Protein AF-A0A291GQ54-F1 (afdb_monomer)

Foldseek 3Di:
DDDPPCQPKDKDWDADPVRWIWIWIATPQAIWIWTDDPRDIDIDDRDHPVVVVVVVVVVVVVVPPPPDDDDDD

Solvent-accessible surface area (backbone atoms only — not comparable to full-atom values): 4606 Å² total; per-residue (Å²): 135,83,74,79,79,77,78,68,65,46,75,48,82,46,66,48,98,90,68,34,52,31,36,41,39,34,44,94,89,27,30,35,42,34,38,42,57,100,86,46,78,48,75,50,70,71,34,54,63,70,58,54,53,50,53,57,50,49,52,57,55,64,72,65,69,82,82,80,88,72,88,84,124

Radius of gyration: 18.35 Å; Cα contacts (8 Å, |Δi|>4): 84; chains: 1; bounding box: 46×41×50 Å

Nearest PDB structures (foldseek):
  8vl4-assembly1_A  TM=5.976E-01  e=7.669E-01  synthetic construct
  8y8y-assembly1_A  TM=4.961E-01  e=1.022E+00  Homo sapiens
  7ns8-assembly1_A-2  TM=5.877E-01  e=4.561E+00  Sulfolobus acidocaldarius DSM 639
  5v8w-assembly1_A  TM=4.109E-01  e=8.586E+00  Homo sapiens

Organism: NCBI:txid2017484

Secondary structure (DSSP, 8-state):
-PPP-----EEEEEE-TTS-EEEEEE-SS-EEEEEEETTEEEEEEEEPHHHHHHHHHHHHHHHH---------

Sequence (73 aa):
MSRPENELVTATELTDPDGDALTITSDRAGTWITGSSGGDEVTVGPFPMGVLRAALTQQRLSSGSSRRGGPGR

pLDDT: mean 80.49, std 15.65, range [44.56, 94.94]

Mean predicted aligned error: 10.65 Å

Structure (mmCIF, N/CA/C/O backbone):
data_AF-A0A291GQ54-F1
#
_entry.id   AF-A0A291GQ54-F1
#
loop_
_atom_site.group_PDB
_atom_site.id
_atom_site.type_symbol
_atom_site.label_atom_id
_atom_site.label_alt_id
_atom_site.label_comp_id
_atom_site.label_asym_id
_atom_site.label_entity_id
_atom_site.label_seq_id
_atom_site.pdbx_PDB_ins_code
_atom_site.Cartn_x
_atom_site.Cartn_y
_atom_site.Cartn_z
_atom_site.occupancy
_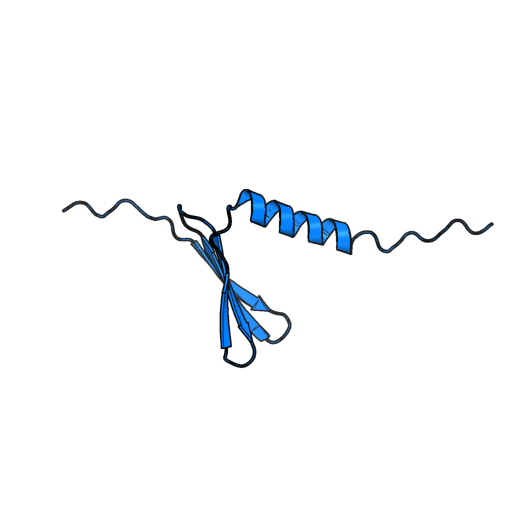atom_site.B_iso_or_equiv
_atom_site.auth_seq_id
_atom_site.auth_comp_id
_atom_site.auth_asym_id
_atom_site.auth_atom_id
_atom_site.pdbx_PDB_model_num
ATOM 1 N N . MET A 1 1 ? -21.095 22.944 -14.022 1.00 44.56 1 MET A N 1
ATOM 2 C CA . MET A 1 1 ? -20.567 21.572 -14.172 1.00 44.56 1 MET A CA 1
ATOM 3 C C . MET A 1 1 ? -19.658 21.307 -12.985 1.00 44.56 1 MET A C 1
ATOM 5 O O . MET A 1 1 ? -18.537 21.800 -12.962 1.00 44.56 1 MET A O 1
ATOM 9 N N . SER A 1 2 ? -20.193 20.667 -11.947 1.00 45.62 2 SER A N 1
ATOM 10 C CA . SER A 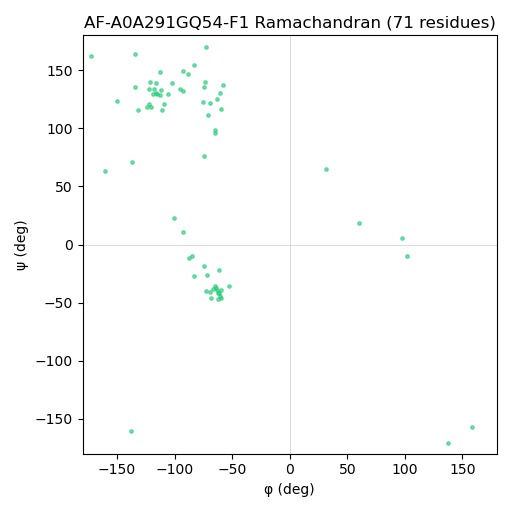1 2 ? -19.476 20.376 -10.704 1.00 45.62 2 SER A CA 1
ATOM 11 C C . SER A 1 2 ? -18.396 19.333 -10.980 1.00 45.62 2 SER A C 1
ATOM 13 O O . SER A 1 2 ? -18.705 18.255 -11.481 1.00 45.62 2 SER A O 1
ATOM 15 N N . ARG A 1 3 ? -17.131 19.654 -10.695 1.00 54.97 3 ARG A N 1
ATOM 16 C CA . ARG A 1 3 ? -16.079 18.635 -10.611 1.00 54.97 3 ARG A CA 1
ATOM 17 C C . ARG A 1 3 ? -16.459 17.713 -9.447 1.00 54.97 3 ARG A C 1
ATOM 19 O O . ARG A 1 3 ? -16.718 18.262 -8.374 1.00 54.97 3 ARG A O 1
ATOM 26 N N . PRO A 1 4 ? -16.561 16.383 -9.623 1.00 57.56 4 PRO A N 1
ATOM 27 C CA . PRO A 1 4 ? -16.793 15.509 -8.486 1.00 57.56 4 PRO A CA 1
ATOM 28 C C . PRO A 1 4 ? -15.652 15.713 -7.489 1.00 57.56 4 PRO A C 1
A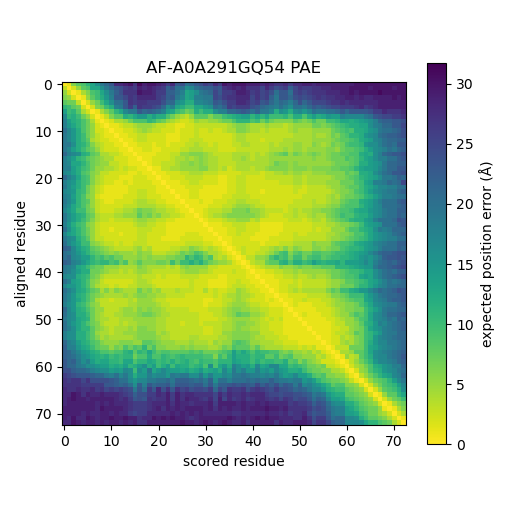TOM 30 O O . PRO A 1 4 ? -14.494 15.931 -7.848 1.00 57.56 4 PRO A O 1
ATOM 33 N N . GLU A 1 5 ? -16.043 15.781 -6.233 1.00 52.72 5 GLU A N 1
ATOM 34 C CA . GLU A 1 5 ? -15.260 16.258 -5.114 1.00 52.72 5 GLU A CA 1
ATOM 35 C C . GLU A 1 5 ? -14.067 15.338 -4.867 1.00 52.72 5 GLU A C 1
ATOM 37 O O . GLU A 1 5 ? -14.215 14.302 -4.235 1.00 52.72 5 GLU A O 1
ATOM 42 N N . ASN A 1 6 ? -12.895 15.732 -5.369 1.00 52.56 6 ASN A N 1
ATOM 43 C CA . ASN A 1 6 ? -11.576 15.448 -4.802 1.00 52.56 6 ASN A CA 1
ATOM 44 C C . ASN A 1 6 ? -11.483 14.105 -4.049 1.00 52.56 6 ASN A C 1
ATOM 46 O O . ASN A 1 6 ? -11.300 14.064 -2.826 1.00 52.56 6 ASN A O 1
ATOM 50 N N . GLU A 1 7 ? -11.651 13.011 -4.787 1.00 62.03 7 GLU A N 1
ATOM 51 C CA . GLU A 1 7 ? -11.316 11.674 -4.327 1.00 62.03 7 GLU A CA 1
ATOM 52 C C . GLU A 1 7 ? -9.797 11.680 -4.154 1.00 62.03 7 GLU A C 1
ATOM 54 O O . GLU A 1 7 ? -9.047 11.655 -5.128 1.00 62.03 7 GLU A O 1
ATOM 59 N N . LEU A 1 8 ? -9.340 11.921 -2.921 1.00 72.81 8 LEU A N 1
ATOM 60 C CA . LEU A 1 8 ? -7.924 12.091 -2.615 1.00 72.81 8 LEU A CA 1
ATOM 61 C C . LEU A 1 8 ? -7.260 10.712 -2.674 1.00 72.81 8 LEU A C 1
ATOM 63 O O . LEU A 1 8 ? -7.017 10.079 -1.649 1.00 72.81 8 LEU A O 1
ATOM 67 N N . VAL A 1 9 ? -7.041 10.230 -3.893 1.00 84.81 9 VAL A N 1
ATOM 68 C CA . VAL A 1 9 ? -6.286 9.016 -4.159 1.00 84.81 9 VAL A CA 1
ATOM 69 C C . VAL A 1 9 ? -4.816 9.357 -3.972 1.00 84.81 9 VAL A C 1
ATOM 71 O O . VAL A 1 9 ? -4.287 10.274 -4.599 1.00 84.81 9 VAL A O 1
ATOM 74 N N . THR A 1 10 ? -4.161 8.631 -3.078 1.00 91.19 10 THR A N 1
ATOM 75 C CA . THR A 1 10 ? -2.724 8.739 -2.835 1.00 91.19 10 THR A CA 1
ATOM 76 C C . THR A 1 10 ? -2.082 7.444 -3.294 1.00 91.19 10 THR A C 1
ATOM 78 O O . THR A 1 10 ? -2.528 6.375 -2.884 1.00 91.19 10 THR A O 1
ATOM 81 N N . ALA A 1 11 ? -1.047 7.530 -4.122 1.00 92.94 11 ALA A N 1
ATOM 82 C CA . ALA A 1 11 ? -0.276 6.376 -4.561 1.00 92.94 11 ALA A CA 1
ATOM 83 C C . ALA A 1 11 ? 1.192 6.571 -4.180 1.00 92.94 11 ALA A C 1
ATOM 85 O O . ALA A 1 11 ? 1.752 7.650 -4.383 1.00 92.94 11 ALA A O 1
ATOM 86 N N . THR A 1 12 ? 1.792 5.527 -3.621 1.00 94.06 12 THR A N 1
ATOM 87 C CA . THR A 1 12 ? 3.220 5.465 -3.321 1.00 94.06 12 THR A CA 1
ATOM 88 C C . THR A 1 12 ? 3.808 4.287 -4.072 1.00 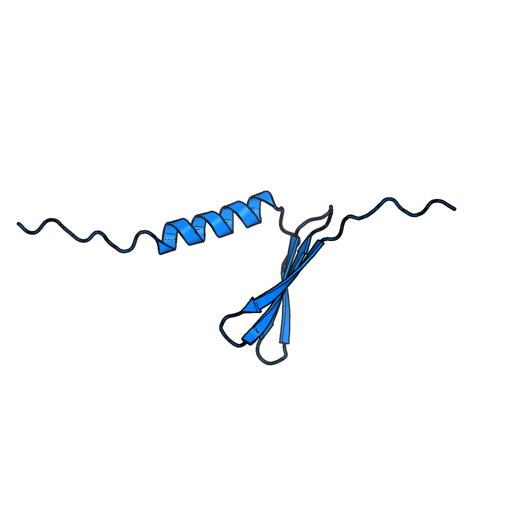94.06 12 THR A C 1
ATOM 90 O O . THR A 1 12 ? 3.429 3.145 -3.815 1.00 94.06 12 THR A O 1
ATOM 93 N N . GLU A 1 13 ? 4.738 4.573 -4.973 1.00 94.50 13 GLU A N 1
ATOM 94 C CA . GLU A 1 13 ? 5.493 3.568 -5.714 1.00 94.50 13 GLU A CA 1
ATOM 95 C C . GLU A 1 13 ? 6.795 3.261 -4.973 1.00 94.50 13 GLU A C 1
ATOM 97 O O . GLU A 1 13 ? 7.511 4.159 -4.523 1.00 94.50 13 GLU A O 1
ATOM 102 N N . LEU A 1 14 ? 7.071 1.976 -4.810 1.00 93.38 14 LEU A N 1
ATOM 103 C CA . LEU A 1 14 ? 8.217 1.419 -4.115 1.00 93.38 14 LEU A CA 1
ATOM 104 C C . LEU A 1 14 ? 8.809 0.296 -4.967 1.00 93.38 14 LEU A C 1
ATOM 106 O O . LEU A 1 14 ? 8.171 -0.241 -5.872 1.00 93.38 14 LEU A O 1
ATOM 110 N N . THR A 1 15 ? 10.036 -0.074 -4.634 1.00 92.69 15 THR A N 1
ATOM 111 C CA . THR A 1 15 ? 10.692 -1.263 -5.171 1.00 92.69 15 THR A CA 1
ATOM 112 C C . THR A 1 15 ? 10.991 -2.172 -3.996 1.00 92.69 15 THR A C 1
ATOM 114 O O . THR A 1 15 ? 11.508 -1.706 -2.972 1.00 92.69 15 THR A O 1
ATOM 117 N N . ASP A 1 16 ? 10.612 -3.438 -4.102 1.00 88.12 16 ASP A N 1
ATOM 118 C CA . ASP A 1 16 ? 10.974 -4.419 -3.092 1.00 88.12 16 ASP A CA 1
ATOM 119 C C . ASP A 1 16 ? 12.477 -4.780 -3.178 1.00 88.12 16 ASP A C 1
ATOM 121 O O . ASP A 1 16 ? 13.179 -4.345 -4.097 1.00 88.12 16 ASP A O 1
ATOM 125 N N . PRO A 1 17 ? 13.034 -5.509 -2.193 1.00 89.06 17 PRO A N 1
ATOM 126 C CA . PRO A 1 17 ? 14.452 -5.868 -2.196 1.00 89.06 17 PRO A CA 1
ATOM 127 C C . PRO A 1 17 ? 14.898 -6.738 -3.378 1.00 89.06 17 PRO A C 1
ATOM 129 O O . PRO A 1 17 ? 16.093 -6.756 -3.677 1.00 89.06 17 PRO A O 1
ATOM 132 N N . ASP A 1 18 ? 13.972 -7.452 -4.016 1.00 88.88 18 ASP A N 1
ATOM 133 C CA . ASP A 1 18 ? 14.236 -8.329 -5.157 1.00 88.88 18 ASP A CA 1
ATOM 134 C C . ASP A 1 18 ? 14.234 -7.549 -6.487 1.00 88.88 18 ASP A C 1
ATOM 136 O O . ASP A 1 18 ? 14.715 -8.043 -7.508 1.00 88.88 18 ASP A O 1
ATOM 140 N N . GLY A 1 19 ? 13.812 -6.280 -6.452 1.00 88.81 19 GLY A N 1
ATOM 141 C CA . GLY A 1 19 ? 13.795 -5.374 -7.597 1.00 88.81 19 GLY A CA 1
ATOM 142 C C . GLY A 1 19 ? 12.434 -5.284 -8.280 1.00 88.81 19 GLY A C 1
ATOM 143 O O . GLY A 1 19 ? 12.328 -4.613 -9.310 1.00 88.81 19 GLY A O 1
ATOM 144 N N . ASP A 1 20 ? 11.406 -5.917 -7.718 1.00 92.38 20 ASP A N 1
ATOM 145 C CA . ASP A 1 20 ? 10.057 -5.886 -8.258 1.00 92.38 20 ASP A CA 1
ATOM 146 C C . ASP A 1 20 ? 9.304 -4.618 -7.804 1.00 92.38 20 ASP A C 1
ATOM 148 O O . ASP A 1 20 ? 9.605 -3.986 -6.783 1.00 92.38 20 ASP A O 1
ATOM 152 N N . ALA A 1 21 ? 8.311 -4.204 -8.595 1.00 93.31 21 ALA A N 1
ATOM 153 C CA . ALA A 1 21 ? 7.481 -3.045 -8.295 1.00 93.31 21 ALA A CA 1
ATOM 154 C C . ALA A 1 21 ? 6.476 -3.345 -7.172 1.00 93.31 21 ALA A C 1
ATOM 156 O O . ALA A 1 21 ? 5.780 -4.361 -7.181 1.00 93.31 21 ALA A O 1
ATOM 157 N N . LEU A 1 22 ? 6.354 -2.411 -6.231 1.00 93.88 22 LEU A N 1
ATOM 158 C CA . LEU A 1 22 ? 5.385 -2.448 -5.144 1.00 93.88 22 LEU A CA 1
ATOM 159 C C . LEU A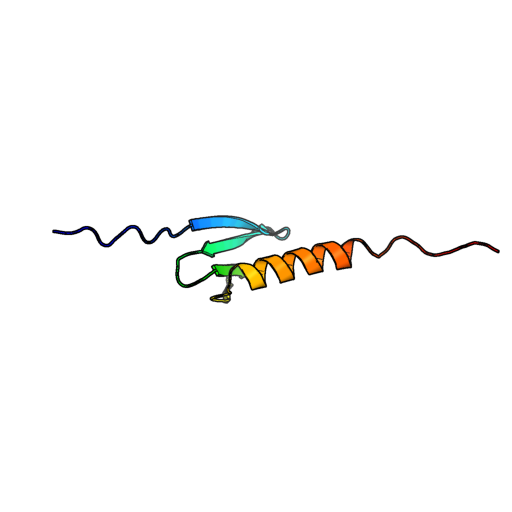 1 22 ? 4.670 -1.098 -5.051 1.00 93.88 22 LEU A C 1
ATOM 161 O O . LEU A 1 22 ? 5.271 -0.087 -4.704 1.00 93.88 22 LEU A O 1
ATOM 165 N N . THR A 1 23 ? 3.367 -1.078 -5.290 1.00 94.19 23 THR A N 1
ATOM 166 C CA . THR A 1 23 ? 2.551 0.138 -5.268 1.00 94.19 23 THR A CA 1
ATOM 167 C C . THR A 1 23 ? 1.529 0.070 -4.143 1.00 94.19 23 THR A C 1
ATOM 169 O O . THR A 1 23 ? 0.786 -0.900 -4.010 1.00 94.19 23 THR A O 1
ATOM 172 N N . ILE A 1 24 ? 1.463 1.119 -3.325 1.00 93.62 24 ILE A N 1
ATOM 173 C CA . ILE A 1 24 ? 0.456 1.268 -2.271 1.00 93.62 24 ILE A CA 1
ATOM 174 C C . ILE A 1 24 ? -0.490 2.394 -2.668 1.00 93.62 24 ILE A C 1
ATOM 176 O O . ILE A 1 24 ? -0.082 3.554 -2.715 1.00 93.62 24 ILE A O 1
ATOM 180 N N . THR A 1 25 ? -1.759 2.064 -2.891 1.00 94.19 25 THR A N 1
ATOM 181 C CA . THR A 1 25 ? -2.801 3.023 -3.287 1.00 94.19 25 THR A CA 1
ATOM 182 C C . THR A 1 25 ? -3.807 3.181 -2.160 1.00 94.19 25 THR A C 1
ATOM 184 O O . THR A 1 25 ? -4.242 2.192 -1.585 1.00 94.19 25 THR A O 1
ATOM 187 N N . SER A 1 26 ? -4.179 4.407 -1.803 1.00 92.94 26 SER A N 1
ATOM 188 C CA . SER A 1 26 ? -5.170 4.686 -0.757 1.00 92.94 26 SER A CA 1
ATOM 189 C C . SER A 1 26 ? -6.170 5.742 -1.195 1.00 92.94 26 SER A C 1
ATOM 191 O O . SER A 1 26 ? -5.771 6.783 -1.710 1.00 92.94 26 SER A O 1
ATOM 193 N N . ASP A 1 27 ? -7.447 5.504 -0.922 1.00 91.25 27 ASP A N 1
ATOM 194 C CA . ASP A 1 27 ? -8.551 6.436 -1.152 1.00 91.25 27 ASP A CA 1
ATOM 195 C C . ASP A 1 27 ? -9.535 6.439 0.042 1.00 91.25 27 ASP A C 1
ATOM 197 O O . ASP A 1 27 ? -9.185 6.053 1.163 1.00 91.25 27 ASP A O 1
ATOM 201 N N . ARG A 1 28 ? -10.773 6.913 -0.166 1.00 88.12 28 ARG A N 1
ATOM 202 C CA . ARG A 1 28 ? -11.818 6.906 0.875 1.00 88.12 28 ARG A CA 1
ATOM 203 C C . ARG A 1 28 ? -12.374 5.513 1.189 1.00 88.12 28 ARG A C 1
ATOM 205 O O . ARG A 1 28 ? -12.889 5.319 2.289 1.00 88.12 28 ARG A O 1
ATOM 212 N N . ALA A 1 29 ? -12.321 4.582 0.245 1.00 88.31 29 ALA A N 1
ATOM 213 C CA . ALA A 1 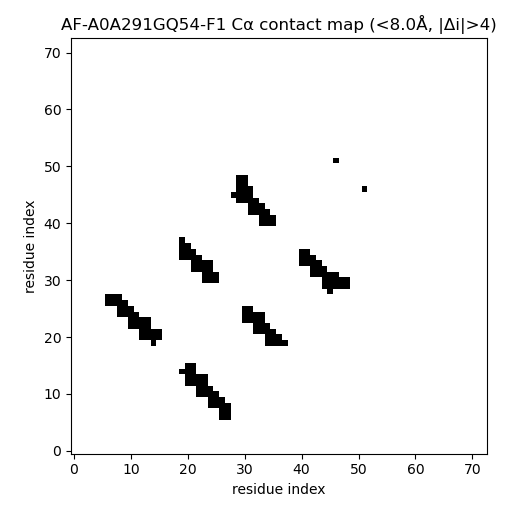29 ? -12.802 3.215 0.387 1.00 88.31 29 ALA A CA 1
ATOM 214 C C . ALA A 1 29 ? -11.764 2.299 1.059 1.00 88.31 29 ALA A C 1
ATOM 216 O O . ALA A 1 29 ? -12.151 1.358 1.756 1.00 88.31 29 ALA A O 1
ATOM 217 N N . GLY A 1 30 ? -10.467 2.594 0.941 1.00 91.88 30 GLY A N 1
ATOM 218 C CA . GLY A 1 30 ? -9.431 1.915 1.716 1.00 91.88 30 GLY A CA 1
ATOM 219 C C . GLY A 1 30 ? -8.041 1.996 1.104 1.00 91.88 30 GLY A C 1
ATOM 220 O O . GLY A 1 30 ? -7.728 2.908 0.346 1.00 91.88 30 GLY A O 1
ATOM 221 N N . THR A 1 31 ? -7.191 1.042 1.480 1.00 94.12 31 THR A N 1
ATOM 222 C CA . THR A 1 31 ? -5.828 0.905 0.958 1.00 94.12 31 THR A CA 1
ATOM 223 C C . THR A 1 31 ? -5.656 -0.422 0.232 1.00 94.12 31 THR A C 1
ATOM 225 O O . THR A 1 31 ? -6.015 -1.471 0.767 1.00 94.12 31 THR A O 1
ATOM 228 N N . TRP A 1 32 ? -5.049 -0.383 -0.947 1.00 94.94 32 TRP A N 1
ATOM 229 C CA . TRP A 1 32 ? -4.624 -1.538 -1.725 1.00 94.94 32 TRP A CA 1
ATOM 230 C C . TRP A 1 32 ? -3.108 -1.593 -1.785 1.00 94.94 32 TRP A C 1
ATOM 232 O O . TRP A 1 32 ? -2.429 -0.564 -1.774 1.00 94.94 32 TRP A O 1
ATOM 242 N N . ILE A 1 33 ? -2.594 -2.812 -1.860 1.00 93.44 33 ILE A N 1
ATOM 243 C CA . ILE A 1 33 ? -1.180 -3.082 -2.081 1.00 93.44 33 ILE A CA 1
ATOM 244 C C . ILE A 1 33 ? -1.097 -3.927 -3.340 1.00 93.44 33 ILE A C 1
ATOM 246 O O . ILE A 1 33 ? -1.686 -5.005 -3.396 1.00 93.44 33 ILE A O 1
ATOM 250 N N . THR A 1 34 ? -0.382 -3.421 -4.330 1.00 94.38 34 THR A N 1
ATOM 251 C CA . THR A 1 34 ? -0.081 -4.111 -5.575 1.00 94.38 34 THR A CA 1
ATOM 252 C C . THR A 1 34 ? 1.394 -4.463 -5.571 1.00 94.38 34 THR A C 1
ATOM 254 O O . THR A 1 34 ? 2.220 -3.568 -5.452 1.00 94.38 34 THR A O 1
ATOM 257 N N . GLY A 1 35 ? 1.730 -5.741 -5.681 1.00 93.81 35 GLY A N 1
ATOM 258 C CA . GLY A 1 35 ? 3.100 -6.199 -5.890 1.00 93.81 35 GLY A CA 1
ATOM 259 C C . GLY A 1 35 ? 3.210 -6.891 -7.236 1.00 93.81 35 GLY A C 1
ATOM 260 O O . GLY A 1 35 ? 2.313 -7.649 -7.605 1.00 93.81 35 GLY A O 1
ATOM 261 N N . SER A 1 36 ? 4.294 -6.648 -7.958 1.00 92.38 36 SER A N 1
ATOM 262 C CA . SER A 1 36 ? 4.689 -7.500 -9.075 1.00 92.38 36 SER A CA 1
ATOM 263 C C . SER A 1 36 ? 5.659 -8.575 -8.594 1.00 92.38 36 SER A C 1
ATOM 265 O O . SER A 1 36 ? 6.404 -8.326 -7.657 1.00 92.38 36 SER A O 1
ATOM 267 N N . SER A 1 37 ? 5.663 -9.752 -9.211 1.00 86.44 37 SER A N 1
ATOM 268 C CA . SER A 1 37 ? 6.749 -10.718 -9.041 1.00 86.44 37 SER A CA 1
ATOM 269 C C . SER A 1 37 ? 6.911 -11.562 -10.293 1.00 86.44 37 SER A C 1
ATOM 271 O O . SER A 1 37 ? 5.951 -12.166 -10.770 1.00 86.44 37 SER A O 1
ATOM 273 N N . GLY A 1 38 ? 8.114 -11.571 -10.874 1.00 79.75 38 GLY A N 1
ATOM 274 C CA . GLY A 1 38 ? 8.419 -12.396 -12.051 1.00 79.75 38 GLY A CA 1
ATOM 275 C C . GLY A 1 38 ? 7.566 -12.108 -13.299 1.00 79.75 38 GLY A C 1
ATOM 276 O O . GLY A 1 38 ? 7.513 -12.942 -14.200 1.00 79.75 38 GLY A O 1
ATOM 277 N N . GLY A 1 39 ? 6.912 -10.943 -13.364 1.00 82.50 39 GLY A N 1
ATOM 278 C CA . GLY A 1 39 ? 6.015 -10.538 -14.453 1.00 82.50 39 GLY A CA 1
ATOM 279 C C . GLY A 1 39 ? 4.519 -10.670 -14.147 1.00 82.50 39 GLY A C 1
ATOM 280 O O . GLY A 1 39 ? 3.714 -10.146 -14.915 1.00 82.50 39 GLY A O 1
ATOM 281 N N . ASP A 1 40 ? 4.146 -11.304 -13.033 1.00 88.81 40 ASP A N 1
ATOM 282 C CA . ASP A 1 40 ? 2.769 -11.326 -12.537 1.00 88.81 40 ASP A CA 1
ATOM 283 C C . ASP A 1 40 ? 2.505 -10.125 -11.624 1.00 88.81 40 ASP A C 1
ATOM 285 O O . ASP A 1 40 ? 3.396 -9.688 -10.899 1.00 88.81 40 ASP A O 1
ATOM 289 N N . GLU A 1 41 ? 1.277 -9.604 -11.629 1.00 92.25 41 GLU A N 1
ATOM 290 C CA . GLU A 1 41 ? 0.835 -8.515 -10.751 1.00 92.25 41 GLU A CA 1
ATOM 291 C C . GLU A 1 41 ? -0.266 -9.014 -9.810 1.00 92.25 41 GLU A C 1
ATOM 293 O O . GLU A 1 41 ? -1.252 -9.622 -10.235 1.00 92.25 41 GLU A O 1
ATOM 298 N N . VAL A 1 42 ? -0.105 -8.750 -8.515 1.00 93.06 42 VAL A N 1
ATOM 299 C CA . VAL A 1 42 ? -1.050 -9.143 -7.471 1.00 93.06 42 VAL A CA 1
ATOM 300 C C . VAL A 1 42 ? -1.479 -7.915 -6.687 1.00 93.06 42 VAL A C 1
ATOM 302 O O . VAL A 1 42 ? -0.671 -7.297 -5.997 1.00 93.06 42 VAL A O 1
ATOM 305 N N . THR A 1 43 ? -2.776 -7.611 -6.723 1.00 93.94 43 THR A N 1
ATOM 306 C CA . THR A 1 43 ? -3.394 -6.565 -5.900 1.00 93.94 43 THR A CA 1
ATOM 307 C C . THR A 1 43 ? -4.210 -7.177 -4.770 1.00 93.94 43 THR A C 1
ATOM 309 O O . THR A 1 43 ? -5.080 -8.019 -4.993 1.00 93.94 43 THR A O 1
ATOM 312 N N . VAL A 1 44 ? -3.976 -6.707 -3.548 1.00 92.88 44 VAL A N 1
ATOM 313 C CA . VAL A 1 44 ? -4.726 -7.102 -2.352 1.00 92.88 44 VAL A CA 1
ATOM 314 C C . VAL A 1 44 ? -5.373 -5.891 -1.682 1.00 92.88 44 VAL A C 1
ATOM 316 O O . VAL A 1 44 ? -4.766 -4.825 -1.581 1.00 92.88 44 VAL A O 1
ATOM 319 N N . GLY A 1 45 ? -6.610 -6.057 -1.209 1.00 93.12 45 GLY A N 1
ATOM 320 C CA . GLY A 1 45 ? -7.393 -5.013 -0.542 1.00 93.12 45 GLY A CA 1
ATOM 321 C C . GLY A 1 45 ? -8.865 -4.990 -0.985 1.00 93.12 45 GLY A C 1
ATOM 322 O O . GLY A 1 45 ? -9.299 -5.901 -1.693 1.00 93.12 45 GLY A O 1
ATOM 323 N N . PRO A 1 46 ? -9.638 -3.960 -0.585 1.00 93.94 46 PRO A N 1
ATOM 324 C CA . PRO A 1 46 ? -9.224 -2.831 0.255 1.00 93.94 46 PRO A CA 1
ATOM 325 C C . PRO A 1 46 ? -9.038 -3.210 1.726 1.00 93.94 46 PRO A C 1
ATOM 327 O O . PRO A 1 46 ? -9.852 -3.918 2.318 1.00 93.94 46 PRO A O 1
ATOM 330 N N . PHE A 1 47 ? -7.996 -2.664 2.348 1.00 93.06 47 PHE A N 1
ATOM 331 C CA . PHE A 1 47 ? -7.781 -2.737 3.788 1.00 93.06 47 PHE A CA 1
ATOM 332 C C . PHE A 1 47 ? -8.160 -1.420 4.466 1.00 93.06 47 PHE A C 1
ATOM 334 O O . PHE A 1 47 ? -7.782 -0.347 3.986 1.00 93.06 47 PHE A O 1
ATOM 341 N N . PRO A 1 48 ? -8.817 -1.467 5.637 1.00 92.75 48 PRO A N 1
ATOM 342 C CA . PRO A 1 48 ? -8.901 -0.299 6.497 1.00 92.75 48 PRO A CA 1
ATOM 343 C C . PRO A 1 48 ? -7.492 0.136 6.923 1.00 92.75 48 PRO A C 1
ATOM 345 O O . PRO A 1 48 ? -6.719 -0.672 7.444 1.00 92.75 48 PRO A O 1
ATOM 348 N N . MET A 1 49 ? -7.172 1.425 6.784 1.00 86.31 49 MET A N 1
ATOM 349 C CA . MET A 1 49 ? -5.848 1.979 7.119 1.00 86.31 49 MET A CA 1
ATOM 350 C C . MET A 1 49 ? -5.392 1.624 8.548 1.00 86.31 49 MET A C 1
ATOM 352 O O . MET A 1 49 ? -4.212 1.373 8.791 1.00 86.31 49 MET A O 1
ATOM 356 N N . GLY A 1 50 ? -6.324 1.569 9.507 1.00 88.31 50 GLY A N 1
ATOM 357 C CA . GLY A 1 50 ? -6.031 1.167 10.887 1.00 88.31 50 GLY A CA 1
ATOM 358 C C . GLY A 1 50 ? -5.541 -0.280 11.006 1.00 88.31 50 GLY A C 1
ATOM 359 O O . GLY A 1 50 ? -4.599 -0.544 11.751 1.00 88.31 50 GLY A O 1
ATOM 360 N N . VAL A 1 51 ? -6.124 -1.197 10.227 1.00 90.00 51 VAL A N 1
ATOM 361 C CA . VAL A 1 51 ? -5.722 -2.612 10.186 1.00 90.00 51 VAL A CA 1
ATOM 362 C C . VAL A 1 51 ? -4.340 -2.746 9.555 1.00 90.00 51 VAL A C 1
ATOM 364 O O . VAL A 1 51 ? -3.472 -3.402 10.128 1.00 90.00 51 VAL A O 1
ATOM 367 N N . LEU A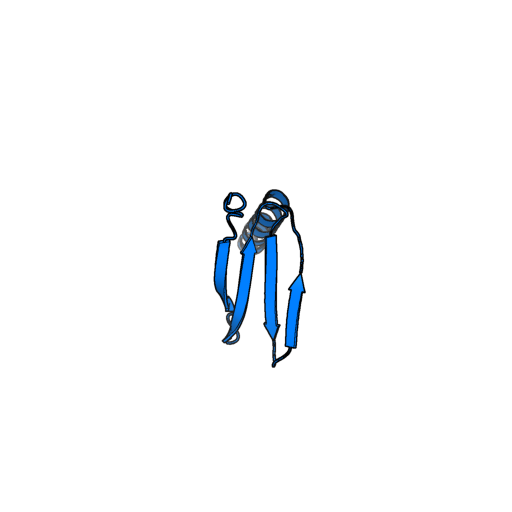 1 52 ? -4.098 -2.062 8.432 1.00 87.94 52 LEU A N 1
ATOM 368 C CA . LEU A 1 52 ? -2.797 -2.095 7.763 1.00 87.94 52 LEU A CA 1
ATOM 369 C C . LEU A 1 52 ? -1.677 -1.555 8.671 1.00 87.94 52 LEU A C 1
ATOM 371 O O . LEU A 1 52 ? -0.626 -2.178 8.811 1.00 87.94 52 LEU A O 1
ATOM 375 N N . ARG A 1 53 ? -1.917 -0.434 9.365 1.00 87.62 53 ARG A N 1
ATOM 376 C CA . ARG A 1 53 ? -0.961 0.129 10.336 1.00 87.62 53 ARG A CA 1
ATOM 377 C C . ARG A 1 53 ? -0.681 -0.812 11.506 1.00 87.62 53 ARG A C 1
ATOM 379 O O . ARG A 1 53 ? 0.474 -0.928 11.923 1.00 87.62 53 ARG A O 1
ATOM 386 N N . ALA A 1 54 ? -1.711 -1.472 12.036 1.00 89.31 54 ALA A N 1
ATOM 387 C CA . ALA A 1 54 ? -1.551 -2.444 13.113 1.00 89.31 54 ALA A CA 1
ATOM 388 C C . ALA A 1 54 ? -0.673 -3.622 12.664 1.00 89.31 54 ALA A C 1
ATOM 390 O O . ALA A 1 54 ? 0.303 -3.940 13.345 1.00 89.31 54 ALA A O 1
ATOM 391 N N . ALA A 1 55 ? -0.943 -4.183 11.482 1.00 86.38 55 ALA A N 1
ATOM 392 C CA . ALA A 1 55 ? -0.169 -5.287 10.917 1.00 86.38 55 ALA A CA 1
ATOM 393 C C . ALA A 1 55 ? 1.315 -4.921 10.712 1.00 86.38 55 ALA A C 1
ATOM 395 O O . ALA A 1 55 ? 2.206 -5.663 11.133 1.00 86.38 55 ALA A O 1
ATOM 396 N N . LEU A 1 56 ? 1.600 -3.740 10.149 1.00 84.69 56 LEU A N 1
ATOM 397 C CA . LEU A 1 56 ? 2.975 -3.256 9.951 1.00 84.69 56 LEU A CA 1
ATOM 398 C C . LEU A 1 56 ? 3.710 -3.012 11.279 1.00 84.69 56 LEU A C 1
ATOM 400 O O . LEU A 1 56 ? 4.909 -3.271 11.403 1.00 84.69 56 LEU A O 1
ATOM 404 N N . THR A 1 57 ? 2.992 -2.539 12.300 1.00 86.81 57 THR A N 1
ATOM 405 C CA . THR A 1 57 ? 3.559 -2.325 13.639 1.00 86.81 57 THR A CA 1
ATOM 406 C C . THR A 1 57 ? 3.882 -3.654 14.321 1.00 86.81 57 THR A C 1
ATOM 408 O O . THR A 1 57 ? 4.947 -3.792 14.924 1.00 86.81 57 THR A O 1
ATOM 411 N N . GLN A 1 58 ? 3.012 -4.659 14.188 1.00 78.25 58 GLN A N 1
ATOM 412 C CA . GLN A 1 58 ? 3.255 -6.003 14.718 1.00 78.25 58 GLN A CA 1
ATOM 413 C C . GLN A 1 58 ? 4.493 -6.648 14.088 1.00 78.25 58 GLN A C 1
ATOM 415 O O . GLN A 1 58 ? 5.318 -7.190 14.821 1.00 78.25 58 GLN A O 1
ATOM 420 N N . GLN A 1 59 ? 4.699 -6.512 12.772 1.00 75.31 59 GLN A N 1
ATOM 421 C CA . GLN A 1 59 ? 5.914 -7.024 12.127 1.00 75.31 59 GLN A CA 1
ATOM 422 C C . GLN A 1 59 ? 7.200 -6.403 12.692 1.00 75.31 59 GLN A C 1
ATOM 424 O O . GLN A 1 59 ? 8.189 -7.111 12.904 1.00 75.31 59 GLN A O 1
ATOM 429 N N . ARG A 1 60 ? 7.193 -5.098 12.996 1.00 69.44 60 ARG A N 1
ATOM 430 C CA . ARG A 1 60 ? 8.333 -4.419 13.640 1.00 69.44 60 ARG A CA 1
ATOM 431 C C . ARG A 1 60 ? 8.618 -4.945 15.047 1.00 69.44 60 ARG A C 1
ATOM 433 O O . ARG A 1 60 ? 9.776 -5.058 15.435 1.00 69.44 60 ARG A O 1
ATOM 440 N N . LEU A 1 61 ? 7.578 -5.276 15.809 1.00 68.12 61 LEU A N 1
ATOM 441 C CA . LEU A 1 61 ? 7.731 -5.829 17.157 1.00 68.12 61 LEU A CA 1
ATOM 442 C C . LEU A 1 61 ? 8.241 -7.278 17.120 1.00 68.12 61 LEU A C 1
ATOM 444 O O . LEU A 1 61 ? 9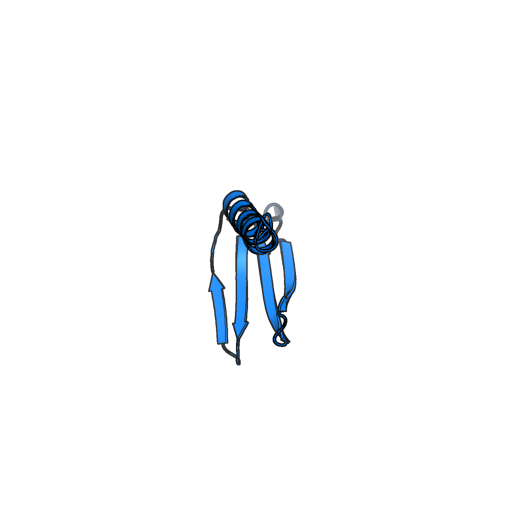.119 -7.638 17.904 1.00 68.12 61 LEU A O 1
ATOM 448 N N . SER A 1 62 ? 7.760 -8.094 16.180 1.00 62.28 62 SER A N 1
ATOM 449 C CA . SER A 1 62 ? 8.204 -9.483 16.006 1.00 62.28 62 SER A CA 1
ATOM 450 C C . SER A 1 62 ? 9.663 -9.592 15.550 1.00 62.28 62 SER A C 1
ATOM 452 O O . SER A 1 62 ? 10.396 -10.446 16.042 1.00 62.28 62 SER A O 1
ATOM 454 N N . SER A 1 63 ? 10.118 -8.701 14.666 1.00 61.09 63 SER A N 1
ATOM 455 C CA . SER A 1 63 ? 11.512 -8.669 14.189 1.00 61.09 63 SER A CA 1
ATOM 456 C C . SER A 1 63 ? 12.508 -8.111 15.223 1.00 61.09 63 SER A C 1
ATOM 458 O O . SER A 1 63 ? 13.704 -8.392 15.143 1.00 61.09 63 SER A O 1
ATOM 460 N N . GLY A 1 64 ? 12.032 -7.379 16.237 1.00 55.44 64 GLY A N 1
ATOM 461 C CA . GLY A 1 64 ? 12.855 -6.812 17.314 1.00 55.44 64 GLY A CA 1
ATOM 462 C C . GLY A 1 64 ? 13.105 -7.727 18.523 1.00 55.44 64 GLY A C 1
ATOM 463 O O . GLY A 1 64 ? 13.969 -7.420 19.342 1.00 55.44 64 GLY A O 1
ATOM 464 N N . SER A 1 65 ? 12.396 -8.855 18.654 1.00 56.81 65 SER A N 1
ATOM 465 C CA . SER A 1 65 ? 12.414 -9.682 19.879 1.00 56.81 65 SER A CA 1
ATOM 466 C C . SER A 1 65 ? 13.455 -10.819 19.893 1.00 56.81 65 SER A C 1
ATOM 468 O O . SER A 1 65 ? 13.439 -11.673 20.775 1.00 56.81 65 SER A O 1
ATOM 470 N N . SER A 1 66 ? 14.398 -10.852 18.941 1.00 56.47 66 SER A N 1
ATOM 471 C CA . SER A 1 66 ? 15.333 -11.983 18.775 1.00 56.47 66 SER A CA 1
ATOM 472 C C . SER A 1 66 ? 16.743 -11.775 19.360 1.00 56.47 66 SER A C 1
ATOM 474 O O . SER A 1 66 ? 17.687 -12.445 18.939 1.00 56.47 66 SER A O 1
ATOM 476 N N . ARG A 1 67 ? 16.940 -10.872 20.335 1.00 60.34 67 ARG A N 1
ATOM 477 C CA . ARG A 1 67 ? 18.239 -10.705 21.030 1.00 60.34 67 ARG A CA 1
ATOM 478 C C . ARG A 1 67 ? 18.096 -10.540 22.544 1.00 60.34 67 ARG A C 1
ATOM 480 O O . ARG A 1 67 ? 18.346 -9.459 23.072 1.00 60.34 67 ARG A O 1
ATOM 487 N N . ARG A 1 68 ? 17.733 -11.611 23.259 1.00 58.03 68 ARG A N 1
ATOM 488 C CA . ARG A 1 68 ? 18.038 -11.738 24.699 1.00 58.03 68 ARG A CA 1
ATOM 489 C C . ARG A 1 68 ? 17.971 -13.193 25.198 1.00 58.03 68 ARG A C 1
ATOM 491 O O . ARG A 1 68 ? 17.160 -13.523 26.051 1.00 58.03 68 ARG A O 1
ATOM 498 N N . GLY A 1 69 ? 18.833 -14.069 24.684 1.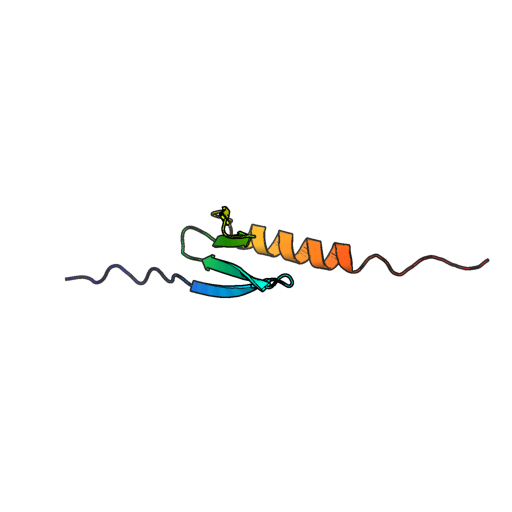00 50.91 69 GLY A N 1
ATOM 499 C CA . GLY A 1 69 ? 19.286 -15.237 25.457 1.00 50.91 69 GLY A CA 1
ATOM 500 C C . GLY A 1 69 ? 20.614 -14.862 26.112 1.00 50.91 69 GLY A C 1
ATOM 501 O O . GLY A 1 69 ? 21.442 -14.251 25.451 1.00 50.91 69 GLY A O 1
ATOM 502 N N . GLY A 1 70 ? 20.916 -15.092 27.381 1.00 51.66 70 GLY A N 1
ATOM 503 C CA . GLY A 1 70 ? 20.234 -15.615 28.565 1.00 51.66 70 GLY A CA 1
ATOM 504 C C . GLY A 1 70 ? 21.229 -15.395 29.731 1.00 51.66 70 GLY A C 1
ATOM 505 O O . GLY A 1 70 ? 22.406 -15.138 29.460 1.00 51.66 70 GLY A O 1
ATOM 506 N N . PRO A 1 71 ? 20.827 -15.417 31.012 1.00 59.94 71 PRO A N 1
ATOM 507 C CA . PRO A 1 71 ? 21.778 -15.226 32.103 1.00 59.94 71 PRO A CA 1
ATOM 508 C C . PRO A 1 71 ? 22.682 -16.461 32.212 1.00 59.94 71 PRO A C 1
ATOM 510 O O . PRO A 1 71 ? 22.218 -17.545 32.567 1.00 59.94 71 PRO A O 1
ATOM 513 N N . GLY A 1 72 ? 23.965 -16.289 31.883 1.00 61.62 72 GLY A N 1
ATOM 514 C CA . GLY A 1 72 ? 25.009 -17.251 32.224 1.00 61.62 72 GLY A CA 1
ATOM 515 C C . GLY A 1 72 ? 25.061 -17.398 33.741 1.00 61.62 72 GLY A C 1
ATOM 516 O O . GLY A 1 72 ? 25.272 -16.413 34.449 1.00 61.62 72 GLY A O 1
ATOM 517 N N . ARG A 1 73 ? 24.762 -18.608 34.206 1.00 61.88 73 ARG A N 1
ATOM 518 C CA . ARG A 1 73 ? 25.024 -19.071 35.567 1.00 61.88 73 ARG A CA 1
ATOM 519 C C . ARG A 1 73 ? 26.475 -19.502 35.693 1.00 61.88 73 ARG A C 1
ATOM 521 O O . ARG A 1 73 ? 27.007 -20.005 34.678 1.00 61.88 73 ARG A O 1
#